Protein AF-A0A2V7C5R7-F1 (afdb_monomer_lite)

pLDDT: mean 85.47, std 10.56, range [51.0, 96.31]

Structure (mmCIF, N/CA/C/O backbone):
data_AF-A0A2V7C5R7-F1
#
_entry.id   AF-A0A2V7C5R7-F1
#
loop_
_atom_site.group_PDB
_atom_site.id
_atom_site.type_symbol
_atom_site.label_atom_id
_atom_site.label_alt_id
_atom_site.label_comp_id
_atom_site.label_asym_id
_atom_site.label_entity_id
_atom_site.label_seq_id
_atom_site.pdbx_PDB_ins_code
_atom_site.Cartn_x
_atom_site.Cartn_y
_atom_site.Cartn_z
_atom_site.occupancy
_atom_site.B_iso_or_equiv
_atom_site.auth_seq_id
_atom_site.auth_comp_id
_atom_site.auth_asym_id
_atom_site.auth_atom_id
_atom_site.pdbx_PDB_model_num
ATOM 1 N N . MET A 1 1 ? 13.706 -5.008 -19.097 1.00 55.66 1 MET A N 1
ATOM 2 C CA . MET A 1 1 ? 14.164 -5.903 -20.180 1.00 55.66 1 MET A CA 1
ATOM 3 C C . MET A 1 1 ? 15.569 -5.478 -20.550 1.00 55.66 1 MET A C 1
ATOM 5 O O . MET A 1 1 ? 15.743 -4.323 -20.917 1.00 55.66 1 MET A O 1
ATOM 9 N N . LEU A 1 2 ? 16.562 -6.350 -20.367 1.00 72.88 2 LEU A N 1
ATOM 10 C CA . LEU A 1 2 ? 17.928 -6.076 -20.816 1.00 72.88 2 LEU A CA 1
ATOM 11 C C . LEU A 1 2 ? 18.185 -6.884 -22.086 1.00 72.88 2 LEU A C 1
ATOM 13 O O . LEU A 1 2 ? 17.937 -8.090 -22.114 1.00 72.88 2 LEU A O 1
ATOM 17 N N . THR A 1 3 ? 18.685 -6.217 -23.121 1.00 79.50 3 THR A N 1
ATOM 18 C CA . THR A 1 3 ? 19.140 -6.872 -24.348 1.00 79.50 3 THR A CA 1
ATOM 19 C C . THR A 1 3 ? 20.651 -6.989 -24.284 1.00 79.50 3 THR A C 1
ATOM 21 O O . THR A 1 3 ? 21.345 -5.980 -24.168 1.00 79.50 3 THR A O 1
ATOM 24 N N . VAL A 1 4 ? 21.154 -8.218 -24.343 1.00 81.50 4 VAL A N 1
ATOM 25 C CA . VAL A 1 4 ? 22.588 -8.489 -24.433 1.00 81.50 4 VAL A CA 1
ATOM 26 C C . VAL A 1 4 ? 22.918 -8.799 -25.883 1.00 81.50 4 VAL A C 1
ATOM 28 O O . VAL A 1 4 ? 22.289 -9.656 -26.504 1.00 81.50 4 VAL A O 1
ATOM 31 N N . THR A 1 5 ? 23.916 -8.098 -26.407 1.00 87.12 5 THR A N 1
ATOM 32 C CA . THR A 1 5 ? 24.385 -8.252 -27.781 1.00 87.12 5 THR A CA 1
ATOM 33 C C . THR A 1 5 ? 25.814 -8.771 -27.744 1.00 87.12 5 THR A C 1
ATOM 35 O O . THR A 1 5 ? 26.704 -8.090 -27.238 1.00 87.12 5 THR A O 1
ATOM 38 N N . ALA A 1 6 ? 26.037 -9.974 -28.265 1.00 82.56 6 ALA A N 1
ATOM 39 C CA . ALA A 1 6 ? 27.366 -10.547 -28.434 1.00 82.56 6 ALA A CA 1
ATOM 40 C C . ALA A 1 6 ? 27.766 -10.457 -29.907 1.00 82.56 6 ALA A C 1
ATOM 42 O O . ALA A 1 6 ? 26.951 -10.738 -30.787 1.00 82.56 6 ALA A O 1
ATOM 43 N N . ARG A 1 7 ? 29.015 -10.070 -30.176 1.00 92.38 7 ARG A N 1
ATOM 44 C CA . ARG A 1 7 ? 29.574 -10.027 -31.529 1.00 92.38 7 ARG A CA 1
ATOM 45 C C . ARG A 1 7 ? 30.806 -10.917 -31.608 1.00 92.38 7 ARG A C 1
ATOM 47 O O . ARG A 1 7 ? 31.680 -10.799 -30.752 1.00 92.38 7 ARG A O 1
ATOM 54 N N . ASP A 1 8 ? 30.866 -11.797 -32.600 1.00 89.56 8 ASP A N 1
ATOM 55 C CA . ASP A 1 8 ? 32.031 -12.661 -32.817 1.00 89.56 8 ASP A CA 1
ATOM 56 C C . ASP A 1 8 ? 33.093 -12.006 -33.723 1.00 89.56 8 ASP A C 1
ATOM 58 O O . ASP A 1 8 ? 32.907 -10.903 -34.248 1.00 89.56 8 ASP A O 1
ATOM 62 N N . ALA A 1 9 ? 34.233 -12.684 -33.894 1.00 88.25 9 ALA A N 1
ATOM 63 C CA . ALA A 1 9 ? 35.353 -12.198 -34.704 1.00 88.25 9 ALA A CA 1
ATOM 64 C C . ALA A 1 9 ? 35.040 -12.125 -36.213 1.00 88.25 9 ALA A C 1
ATOM 66 O O . ALA A 1 9 ? 35.691 -11.364 -36.927 1.00 88.25 9 ALA A O 1
ATOM 67 N N . ALA A 1 10 ? 34.042 -12.877 -36.692 1.00 91.50 10 ALA A N 1
ATOM 68 C CA . ALA A 1 10 ? 33.540 -12.794 -38.065 1.00 91.50 10 ALA A CA 1
ATOM 69 C C . ALA A 1 10 ? 32.550 -11.625 -38.250 1.00 91.50 10 ALA A C 1
ATOM 71 O O . ALA A 1 10 ? 32.201 -11.270 -39.375 1.00 91.50 10 ALA A O 1
ATOM 72 N N . GLY A 1 11 ? 32.146 -10.979 -37.152 1.00 88.00 11 GLY A N 1
ATOM 73 C CA . GLY A 1 11 ? 31.256 -9.829 -37.136 1.00 88.00 11 GLY A CA 1
ATOM 74 C C . GLY A 1 11 ? 29.782 -10.184 -36.968 1.00 88.00 11 GLY A C 1
ATOM 75 O O . GLY A 1 11 ? 28.956 -9.263 -37.009 1.00 88.00 11 GLY A O 1
ATOM 76 N N . ASN A 1 12 ? 29.453 -11.458 -36.743 1.00 89.88 12 ASN A N 1
ATOM 77 C CA . ASN A 1 12 ? 28.087 -11.914 -36.529 1.00 89.88 12 ASN A CA 1
ATOM 78 C C . ASN A 1 12 ? 27.595 -11.429 -35.172 1.00 89.88 12 ASN A C 1
ATOM 80 O O . ASN A 1 12 ? 28.340 -11.429 -34.192 1.00 89.88 12 ASN A O 1
ATOM 84 N N . ILE A 1 13 ? 26.326 -11.029 -35.116 1.00 90.94 13 ILE A N 1
ATOM 85 C CA . ILE A 1 13 ? 25.703 -10.511 -33.903 1.00 90.94 13 ILE A CA 1
ATOM 86 C C . ILE A 1 13 ? 24.639 -11.494 -33.419 1.00 90.94 13 ILE A C 1
ATOM 88 O O . ILE A 1 13 ? 23.649 -11.735 -34.107 1.00 90.94 13 ILE A O 1
ATOM 92 N N . GLY A 1 14 ? 24.830 -12.024 -32.214 1.00 85.81 14 GLY A N 1
ATOM 93 C CA . GLY A 1 14 ? 23.802 -12.730 -31.459 1.00 85.81 14 GLY A CA 1
ATOM 94 C C . GLY A 1 14 ? 23.144 -11.776 -30.468 1.00 85.81 14 GLY A C 1
ATOM 95 O O . GLY A 1 14 ? 23.835 -11.067 -29.737 1.00 85.81 14 GLY A O 1
ATOM 96 N N . THR A 1 15 ? 21.815 -11.754 -30.428 1.00 87.25 15 THR A N 1
ATOM 97 C CA . THR A 1 15 ? 21.066 -11.017 -29.404 1.00 87.25 15 THR A CA 1
ATOM 98 C C . THR A 1 15 ? 20.336 -11.996 -28.499 1.00 87.25 15 THR A C 1
ATOM 100 O O . THR A 1 15 ? 19.753 -12.972 -28.965 1.00 87.25 15 THR A O 1
ATOM 103 N N . ALA A 1 16 ? 20.388 -11.740 -27.196 1.00 85.38 16 ALA A N 1
ATOM 104 C CA . ALA A 1 16 ? 19.638 -12.474 -26.190 1.00 85.38 16 ALA A CA 1
ATOM 105 C C . ALA A 1 16 ? 18.873 -11.487 -25.309 1.00 85.38 16 ALA A C 1
ATOM 107 O O . ALA A 1 16 ? 19.375 -10.415 -24.960 1.00 85.38 16 ALA A O 1
ATOM 108 N N . THR A 1 17 ? 17.647 -11.849 -24.946 1.00 83.12 17 THR A N 1
ATOM 109 C CA . THR A 1 17 ? 16.806 -11.042 -24.063 1.00 83.12 17 THR A CA 1
ATOM 110 C C . THR A 1 17 ? 16.797 -11.666 -22.677 1.00 83.12 17 THR A C 1
ATOM 112 O O . THR A 1 17 ? 16.460 -12.838 -22.528 1.00 83.12 17 THR A O 1
ATOM 115 N N . LEU A 1 18 ? 17.151 -10.881 -21.658 1.00 79.69 18 LEU A N 1
ATOM 116 C CA . LEU A 1 18 ? 17.049 -11.293 -20.264 1.00 79.69 18 LEU A CA 1
ATOM 117 C C . LEU A 1 18 ? 15.826 -10.636 -19.617 1.00 79.69 18 LEU A C 1
ATOM 119 O O . LEU A 1 18 ? 15.677 -9.405 -19.617 1.00 79.69 18 LEU A O 1
ATOM 123 N N . THR A 1 19 ? 14.980 -11.471 -19.018 1.00 74.00 19 THR A N 1
ATOM 124 C CA . THR A 1 19 ? 13.903 -11.028 -18.131 1.00 74.00 19 THR A CA 1
ATOM 125 C C . THR A 1 19 ? 14.372 -11.209 -16.695 1.00 74.00 19 THR A C 1
ATOM 127 O O . THR A 1 19 ? 14.561 -12.335 -16.245 1.00 74.00 19 THR A O 1
ATOM 130 N N . ALA A 1 20 ? 14.593 -10.100 -15.992 1.00 66.31 20 ALA A N 1
ATOM 131 C CA . ALA A 1 20 ? 14.842 -10.093 -14.557 1.00 66.31 20 ALA A CA 1
ATOM 132 C C . ALA A 1 20 ? 13.550 -9.688 -13.844 1.00 66.31 20 ALA A C 1
ATOM 134 O O . ALA A 1 20 ? 12.967 -8.652 -14.175 1.00 66.31 20 ALA A O 1
ATOM 135 N N . THR A 1 21 ? 13.116 -10.499 -12.884 1.00 65.94 21 THR A N 1
ATOM 136 C CA . THR A 1 21 ? 11.982 -10.188 -12.012 1.00 65.94 21 THR A CA 1
ATOM 137 C C . THR A 1 21 ? 12.539 -9.730 -10.675 1.00 65.94 21 THR A C 1
ATOM 139 O O . THR A 1 21 ? 13.190 -10.508 -9.979 1.00 65.94 21 THR A O 1
ATOM 142 N N . LEU A 1 22 ? 12.323 -8.461 -10.334 1.00 66.25 22 LEU A N 1
ATOM 143 C CA . LEU A 1 22 ? 12.530 -7.986 -8.972 1.00 66.25 22 LEU A CA 1
ATOM 144 C C . LEU A 1 22 ? 11.363 -8.497 -8.121 1.00 66.25 22 LEU A C 1
ATOM 146 O O . LEU A 1 22 ? 10.229 -8.564 -8.591 1.00 66.25 22 LEU A O 1
ATOM 150 N N . THR A 1 23 ? 11.656 -8.926 -6.901 1.00 66.75 23 THR A N 1
ATOM 151 C CA . THR A 1 23 ? 10.629 -9.276 -5.922 1.00 66.75 23 THR A CA 1
ATOM 152 C C . THR A 1 23 ? 11.006 -8.614 -4.618 1.00 66.75 23 THR A C 1
ATOM 154 O O . THR A 1 23 ? 12.040 -8.937 -4.031 1.00 66.75 23 THR A O 1
ATOM 157 N N . ILE A 1 24 ? 10.183 -7.668 -4.180 1.00 74.19 24 ILE A N 1
ATOM 158 C CA . ILE A 1 24 ? 10.377 -6.997 -2.901 1.00 74.19 24 ILE A CA 1
ATOM 159 C C . ILE A 1 24 ? 9.686 -7.826 -1.816 1.00 74.19 24 ILE A C 1
ATOM 161 O O . ILE A 1 24 ? 8.469 -8.003 -1.819 1.00 74.19 24 ILE A O 1
ATOM 165 N N . ALA A 1 25 ? 10.473 -8.372 -0.888 1.00 80.12 25 ALA A N 1
ATOM 166 C CA . ALA A 1 25 ? 9.952 -9.128 0.244 1.00 80.12 25 ALA A CA 1
ATOM 167 C C . ALA A 1 25 ? 9.767 -8.212 1.460 1.00 80.12 25 ALA A C 1
ATOM 169 O O . ALA A 1 25 ? 10.693 -7.508 1.862 1.00 80.12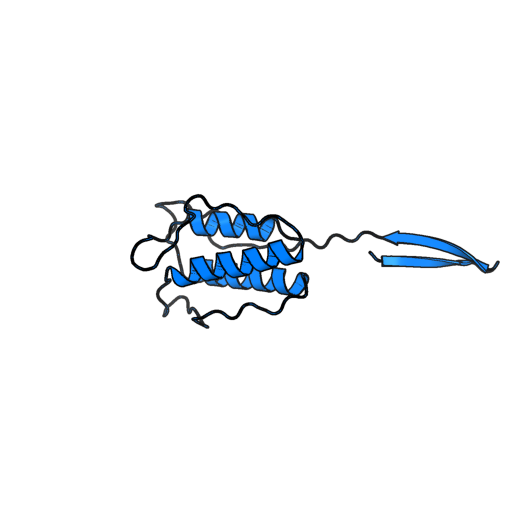 25 ALA A O 1
ATOM 170 N N . PHE A 1 26 ? 8.583 -8.267 2.073 1.00 86.00 26 PHE A N 1
ATOM 171 C CA . PHE A 1 26 ? 8.255 -7.518 3.287 1.00 86.00 26 PHE A CA 1
ATOM 172 C C . PHE A 1 26 ? 7.968 -8.466 4.449 1.00 86.00 26 PHE A C 1
ATOM 174 O O . PHE A 1 26 ? 7.037 -9.282 4.396 1.00 86.00 26 PHE A O 1
ATOM 181 N N . THR A 1 27 ? 8.745 -8.319 5.518 1.00 89.38 27 THR A N 1
ATOM 182 C CA . THR A 1 27 ? 8.475 -8.925 6.823 1.00 89.38 27 THR A CA 1
ATOM 183 C C . THR A 1 27 ? 7.744 -7.913 7.690 1.00 89.38 27 THR A C 1
ATOM 185 O O . THR A 1 27 ? 8.261 -6.823 7.924 1.00 89.38 27 THR A O 1
ATOM 188 N N . PHE A 1 28 ? 6.554 -8.277 8.157 1.00 92.69 28 PHE A N 1
ATOM 189 C CA . PHE A 1 28 ? 5.773 -7.458 9.074 1.00 92.69 28 PHE A CA 1
ATOM 190 C C . PHE A 1 28 ? 5.765 -8.094 10.458 1.00 92.69 28 PHE A C 1
ATOM 192 O O . PHE A 1 28 ? 5.706 -9.321 10.569 1.00 92.69 28 PHE A O 1
ATOM 199 N N . THR A 1 29 ? 5.788 -7.269 11.501 1.00 92.25 29 THR A N 1
ATOM 200 C CA . THR A 1 29 ? 5.610 -7.757 12.869 1.00 92.25 29 THR A CA 1
ATOM 201 C C . THR A 1 29 ? 4.164 -8.216 13.062 1.00 92.25 29 THR A C 1
ATOM 203 O O . THR A 1 29 ? 3.230 -7.612 12.518 1.00 92.25 29 THR A O 1
ATOM 206 N N . ASP A 1 30 ? 3.985 -9.301 13.819 1.00 87.62 30 ASP A N 1
ATOM 207 C CA . ASP A 1 30 ? 2.692 -9.941 14.077 1.00 87.62 30 ASP A CA 1
ATOM 208 C C . ASP A 1 30 ? 1.911 -10.241 12.782 1.00 87.62 30 ASP A C 1
ATOM 210 O O . ASP A 1 30 ? 0.825 -9.712 12.546 1.00 87.62 30 ASP A O 1
ATOM 214 N N . 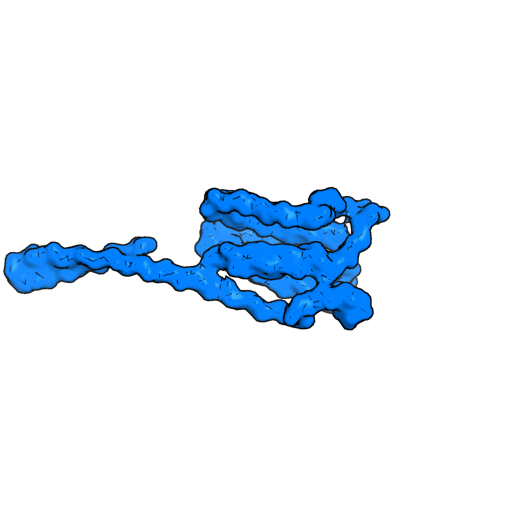ASP A 1 31 ? 2.497 -11.024 11.876 1.00 86.19 31 ASP A N 1
ATOM 215 C CA . ASP A 1 31 ? 1.872 -11.367 10.596 1.00 86.19 31 ASP A CA 1
ATOM 216 C C . ASP A 1 31 ? 1.300 -12.801 10.599 1.00 86.19 31 ASP A C 1
ATOM 218 O O . ASP A 1 31 ? 2.071 -13.749 10.768 1.00 86.19 31 ASP A O 1
ATOM 222 N N . PRO A 1 32 ? -0.018 -12.998 10.382 1.00 88.19 32 PRO A N 1
ATOM 223 C CA . PRO A 1 32 ? -1.063 -11.978 10.237 1.00 88.19 32 PRO A CA 1
ATOM 224 C C . PRO A 1 32 ? -1.494 -11.372 11.584 1.00 88.19 32 PRO A C 1
ATOM 226 O O . PRO A 1 32 ? -1.433 -12.036 12.619 1.00 88.19 32 PRO A O 1
ATOM 229 N N . LEU A 1 33 ? -2.038 -10.148 11.563 1.00 89.25 33 LEU A N 1
ATOM 230 C CA . LEU A 1 33 ? -2.665 -9.568 12.755 1.00 89.25 33 LEU A CA 1
ATOM 231 C C . LEU A 1 33 ? -3.947 -10.342 13.064 1.00 89.25 33 LEU A C 1
ATOM 233 O O . LEU A 1 33 ? -4.882 -10.343 12.256 1.00 89.25 33 LEU A O 1
ATOM 237 N N . VAL A 1 34 ? -4.012 -10.991 14.225 1.00 87.75 34 VAL A N 1
ATOM 238 C CA . VAL A 1 34 ? -5.171 -11.799 14.619 1.00 87.75 34 VAL A CA 1
ATOM 239 C C . VAL A 1 34 ? -6.116 -10.944 15.457 1.00 87.75 34 VAL A C 1
ATOM 241 O O . VAL A 1 34 ? -5.742 -10.421 16.508 1.00 87.75 34 VAL A O 1
ATOM 244 N N . ALA A 1 35 ? -7.363 -10.797 15.002 1.00 80.88 35 ALA A N 1
ATOM 245 C CA . ALA A 1 35 ? -8.377 -10.039 15.731 1.00 80.88 35 ALA A CA 1
ATOM 246 C C . ALA A 1 35 ? -8.522 -10.560 17.171 1.00 80.88 35 ALA A C 1
ATOM 248 O O . ALA A 1 35 ? -8.522 -11.766 17.396 1.00 80.88 35 ALA A O 1
ATOM 249 N N . GLN A 1 36 ? -8.660 -9.647 18.137 1.00 78.38 36 GLN A N 1
ATOM 250 C CA . GLN A 1 36 ? -8.758 -9.941 19.579 1.00 78.38 36 GLN A CA 1
ATOM 251 C C . GLN A 1 36 ? -7.500 -10.556 20.227 1.00 78.38 36 GLN A C 1
ATOM 253 O O . GLN A 1 36 ? -7.472 -10.684 21.445 1.00 78.38 36 GLN A O 1
ATOM 258 N N . SER A 1 37 ? -6.456 -10.887 19.458 1.00 77.00 37 SER A N 1
ATOM 259 C CA . SER A 1 37 ? -5.189 -11.423 19.979 1.00 77.00 37 SER A CA 1
ATOM 260 C C . SER A 1 37 ? -4.023 -10.461 19.780 1.00 77.00 37 SER A C 1
ATOM 262 O O . SER A 1 37 ? -3.152 -10.373 20.641 1.00 77.00 37 SER A O 1
ATOM 264 N N . THR A 1 38 ? -3.997 -9.738 18.663 1.00 79.00 38 THR A N 1
ATOM 265 C CA . THR A 1 38 ? -2.965 -8.749 18.365 1.00 79.00 38 THR A CA 1
ATOM 266 C C . THR A 1 38 ? -3.561 -7.353 18.452 1.00 79.00 38 THR A C 1
ATOM 268 O O . THR A 1 38 ? -4.534 -7.032 17.764 1.00 79.00 38 THR A O 1
ATOM 271 N N . LEU A 1 39 ? -2.970 -6.507 19.294 1.00 82.31 39 LEU A N 1
ATOM 272 C CA . LEU A 1 39 ? -3.310 -5.090 19.333 1.00 82.31 39 LEU A CA 1
ATOM 273 C C . LEU A 1 39 ? -2.739 -4.405 18.093 1.00 82.31 39 LEU A C 1
ATOM 275 O O . LEU A 1 39 ? -1.575 -4.602 17.759 1.00 82.31 39 LEU A O 1
ATOM 279 N N . VAL A 1 40 ? -3.547 -3.586 17.424 1.00 84.12 40 VAL A N 1
ATOM 280 C CA . VAL A 1 40 ? -3.073 -2.756 16.313 1.00 84.12 40 VAL A CA 1
ATOM 281 C C . VAL A 1 40 ? -2.198 -1.641 16.879 1.00 84.12 40 VAL A C 1
ATOM 283 O O . VAL A 1 40 ? -2.661 -0.841 17.690 1.00 84.12 40 VAL A O 1
ATOM 286 N N . GLN A 1 41 ? -0.936 -1.595 16.459 1.00 86.50 41 GLN A N 1
ATOM 287 C CA . GLN A 1 41 ? 0.064 -0.663 16.976 1.00 86.50 41 GLN A CA 1
ATOM 288 C C . GLN A 1 41 ? 0.554 0.297 15.892 1.00 86.50 41 GLN A C 1
ATOM 290 O O . GLN A 1 41 ? 0.552 -0.024 14.704 1.00 86.50 41 GLN A O 1
ATOM 295 N N . ALA A 1 42 ? 1.067 1.458 16.311 1.00 85.25 42 ALA A N 1
ATOM 296 C CA . ALA A 1 42 ? 1.713 2.416 15.410 1.00 85.25 42 ALA A CA 1
ATOM 297 C C . ALA A 1 42 ? 2.865 1.786 14.608 1.00 85.25 42 ALA A C 1
ATOM 299 O O . ALA A 1 42 ? 3.060 2.128 13.443 1.00 85.25 42 ALA A O 1
ATOM 300 N N . ALA A 1 43 ? 3.575 0.812 15.190 1.00 87.88 43 ALA A N 1
ATOM 301 C CA . ALA A 1 43 ? 4.624 0.059 14.508 1.00 87.88 43 ALA A CA 1
ATOM 302 C C . ALA A 1 43 ? 4.125 -0.601 13.208 1.00 87.88 43 ALA A C 1
ATOM 304 O O . ALA A 1 43 ? 4.770 -0.463 12.172 1.00 87.88 43 ALA A O 1
ATOM 305 N N . HIS A 1 44 ? 2.935 -1.217 13.215 1.00 90.94 44 HIS A N 1
ATOM 306 C CA . HIS A 1 44 ? 2.375 -1.872 12.026 1.00 90.94 44 HIS A CA 1
ATOM 307 C C . HIS A 1 44 ? 2.101 -0.880 10.883 1.00 90.94 44 HIS A C 1
ATOM 309 O O . HIS A 1 44 ? 2.226 -1.235 9.711 1.00 90.94 44 HIS A O 1
ATOM 315 N N . PHE A 1 45 ? 1.761 0.373 11.206 1.00 91.44 45 PHE A N 1
ATOM 316 C CA . PHE A 1 45 ? 1.581 1.443 10.219 1.00 91.44 45 PHE A CA 1
ATOM 317 C C . PHE A 1 45 ? 2.911 1.941 9.668 1.00 91.44 45 PHE A C 1
ATOM 319 O O . PHE A 1 45 ? 3.021 2.167 8.466 1.00 91.44 45 PHE A O 1
ATOM 326 N N . VAL A 1 46 ? 3.919 2.103 10.529 1.00 90.44 46 VAL A N 1
ATOM 327 C CA . VAL A 1 46 ? 5.268 2.510 10.114 1.00 90.44 46 VAL A CA 1
ATOM 328 C C . VAL A 1 46 ? 5.863 1.484 9.150 1.00 90.44 46 VAL A C 1
ATOM 330 O O . VAL A 1 46 ? 6.363 1.865 8.093 1.00 90.44 46 VAL A O 1
ATOM 333 N N . GLU A 1 47 ? 5.737 0.191 9.455 1.00 92.75 47 GLU A N 1
ATOM 334 C CA . GLU A 1 47 ? 6.172 -0.889 8.562 1.00 92.75 47 GLU A CA 1
ATOM 335 C C . GLU A 1 47 ? 5.452 -0.838 7.205 1.00 92.75 47 GLU A C 1
ATOM 337 O O . GLU A 1 47 ? 6.086 -0.959 6.158 1.00 92.75 47 GLU A O 1
ATOM 342 N N . LEU A 1 48 ? 4.130 -0.621 7.200 1.00 93.94 48 LEU A N 1
ATOM 343 C CA . LEU A 1 48 ? 3.350 -0.514 5.963 1.00 93.94 48 LEU A CA 1
ATOM 344 C C . LEU A 1 48 ? 3.700 0.729 5.139 1.00 93.94 48 LEU A C 1
ATOM 346 O O . LEU A 1 48 ? 3.801 0.623 3.918 1.00 93.94 48 LEU A O 1
ATOM 350 N N . ARG A 1 49 ? 3.924 1.887 5.775 1.00 93.88 49 ARG A N 1
ATOM 351 C CA . ARG A 1 49 ? 4.397 3.101 5.088 1.00 93.88 49 ARG A CA 1
ATOM 352 C C . ARG A 1 49 ? 5.739 2.838 4.403 1.00 93.88 49 ARG A C 1
ATOM 354 O O . ARG A 1 49 ? 5.862 3.080 3.206 1.00 93.88 49 ARG A O 1
ATOM 361 N N . ALA A 1 50 ? 6.695 2.246 5.123 1.00 92.19 50 ALA A N 1
ATOM 362 C CA . ALA A 1 50 ? 8.007 1.895 4.580 1.00 92.19 50 ALA A CA 1
ATOM 363 C C . ALA A 1 50 ? 7.920 0.886 3.420 1.00 92.19 50 ALA A C 1
ATOM 365 O O . ALA A 1 50 ? 8.622 1.032 2.415 1.00 92.19 50 ALA A O 1
ATOM 366 N N . ALA A 1 51 ? 7.037 -0.111 3.528 1.00 94.00 51 ALA A N 1
ATOM 367 C CA . ALA A 1 51 ? 6.802 -1.078 2.462 1.00 94.00 51 ALA A CA 1
ATOM 368 C C . ALA A 1 51 ? 6.236 -0.404 1.203 1.00 94.00 51 ALA A C 1
ATOM 370 O O . ALA A 1 51 ? 6.762 -0.589 0.107 1.00 94.00 51 ALA A O 1
ATOM 371 N N . ILE A 1 52 ? 5.206 0.433 1.358 1.00 94.88 52 ILE A N 1
ATOM 372 C CA . ILE A 1 52 ? 4.589 1.155 0.242 1.00 94.88 52 ILE A CA 1
ATOM 373 C C . ILE A 1 52 ? 5.581 2.124 -0.402 1.00 94.88 52 ILE A C 1
ATOM 375 O O . ILE A 1 52 ? 5.675 2.147 -1.624 1.00 94.88 52 ILE A O 1
ATOM 379 N N . ASP A 1 53 ? 6.348 2.890 0.374 1.00 93.81 53 ASP A N 1
ATOM 380 C CA . ASP A 1 53 ? 7.345 3.818 -0.173 1.00 93.81 53 ASP A CA 1
ATOM 381 C C . ASP A 1 53 ? 8.465 3.083 -0.928 1.00 93.81 53 ASP A C 1
ATOM 383 O O . ASP A 1 53 ? 8.927 3.561 -1.969 1.00 93.81 53 ASP A O 1
ATOM 387 N N . SER A 1 54 ? 8.842 1.885 -0.470 1.00 92.00 54 SER A N 1
ATOM 388 C CA . SER A 1 54 ? 9.795 1.017 -1.175 1.00 92.00 54 SER A CA 1
ATOM 389 C C . SER A 1 54 ? 9.243 0.557 -2.528 1.00 92.00 54 SER A C 1
ATOM 391 O O . SER A 1 54 ? 9.932 0.689 -3.540 1.00 92.00 54 SER A O 1
ATOM 393 N N . VAL A 1 55 ? 7.983 0.097 -2.575 1.00 93.06 55 VAL A N 1
ATOM 394 C CA . VAL A 1 55 ? 7.309 -0.250 -3.842 1.00 93.06 55 VAL A CA 1
ATOM 395 C C . VAL A 1 55 ? 7.202 0.971 -4.750 1.00 93.06 55 VAL A C 1
ATOM 397 O O . VAL A 1 55 ? 7.569 0.912 -5.917 1.00 93.06 55 VAL A O 1
ATOM 400 N N . ARG A 1 56 ? 6.746 2.114 -4.230 1.00 94.31 56 ARG A N 1
ATOM 401 C CA . ARG A 1 56 ? 6.626 3.358 -5.004 1.00 94.31 56 ARG A CA 1
ATOM 402 C C . ARG A 1 56 ? 7.954 3.746 -5.648 1.00 94.31 56 ARG A C 1
ATOM 404 O O . ARG A 1 56 ? 7.979 4.035 -6.840 1.00 94.31 56 ARG A O 1
ATOM 411 N N . THR A 1 57 ? 9.045 3.679 -4.890 1.00 91.81 57 THR A N 1
ATOM 412 C CA . THR A 1 57 ? 10.393 3.981 -5.386 1.00 91.81 57 THR A CA 1
ATOM 413 C C . THR A 1 57 ? 10.825 3.001 -6.479 1.00 91.81 57 THR A C 1
ATOM 415 O O . THR A 1 57 ? 11.336 3.430 -7.512 1.00 91.81 57 THR A O 1
ATOM 418 N N . ALA A 1 58 ? 10.571 1.698 -6.306 1.00 89.12 58 ALA A N 1
ATOM 419 C CA . ALA A 1 58 ? 10.861 0.685 -7.325 1.00 89.12 58 ALA A CA 1
ATOM 420 C C . ALA A 1 58 ? 10.070 0.904 -8.628 1.00 89.12 58 ALA A C 1
ATOM 422 O O . ALA A 1 58 ? 10.553 0.587 -9.714 1.00 89.12 58 ALA A O 1
ATOM 423 N N . LEU A 1 59 ? 8.883 1.504 -8.523 1.00 90.94 59 LEU A N 1
ATOM 424 C CA . LEU A 1 59 ? 8.030 1.885 -9.648 1.00 90.94 59 LEU A CA 1
ATOM 425 C C . LEU A 1 59 ? 8.343 3.278 -10.224 1.00 90.94 59 LEU A C 1
ATOM 427 O O . LEU A 1 59 ? 7.636 3.740 -11.118 1.00 90.94 59 LEU A O 1
ATOM 431 N N . GLY A 1 60 ? 9.380 3.962 -9.731 1.00 90.88 60 GLY A N 1
ATOM 432 C CA . GLY A 1 60 ? 9.771 5.296 -10.199 1.00 90.88 60 GLY A CA 1
ATOM 433 C C . GLY A 1 60 ? 8.855 6.432 -9.729 1.00 90.88 60 GLY A C 1
ATOM 434 O O . GLY A 1 60 ? 8.913 7.535 -10.272 1.00 90.88 60 GLY A O 1
ATOM 435 N N . LEU A 1 61 ? 8.009 6.188 -8.727 1.00 93.31 61 LEU A N 1
ATOM 436 C CA . LEU A 1 61 ? 7.199 7.215 -8.078 1.00 93.31 61 LEU A CA 1
ATOM 437 C C . LEU A 1 61 ? 7.984 7.887 -6.950 1.00 93.31 61 LEU A C 1
ATOM 439 O O . LEU A 1 61 ? 8.811 7.265 -6.284 1.00 93.31 61 LEU A O 1
ATOM 443 N N . MET A 1 62 ? 7.660 9.150 -6.671 1.00 91.88 62 MET A N 1
ATOM 444 C CA . MET A 1 62 ? 8.154 9.804 -5.460 1.00 91.88 62 MET A CA 1
ATOM 445 C C . MET A 1 62 ? 7.545 9.151 -4.203 1.00 91.88 62 MET A C 1
ATOM 447 O O . MET A 1 62 ? 6.379 8.719 -4.246 1.00 91.88 62 MET A O 1
ATOM 451 N N . PRO A 1 63 ? 8.284 9.120 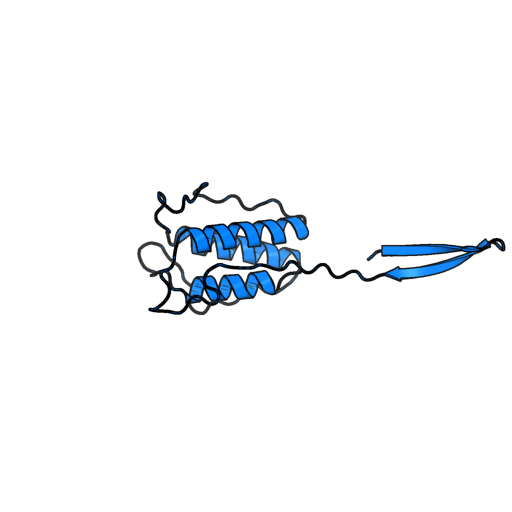-3.076 1.00 88.19 63 PRO A N 1
ATOM 452 C CA . PRO A 1 63 ? 7.741 8.719 -1.780 1.00 88.19 63 PRO A CA 1
ATOM 453 C C . PRO A 1 63 ? 6.452 9.474 -1.453 1.00 88.19 63 PRO A C 1
ATOM 455 O O . PRO A 1 63 ? 6.271 10.624 -1.865 1.00 88.19 63 PRO A O 1
ATOM 458 N N . PHE A 1 64 ? 5.524 8.818 -0.763 1.00 93.56 64 PHE A N 1
ATOM 459 C CA . PHE A 1 64 ? 4.264 9.457 -0.409 1.00 93.56 64 PHE A CA 1
ATOM 460 C C . PHE A 1 64 ? 4.477 10.483 0.715 1.00 93.56 64 PHE A C 1
ATOM 462 O O . PHE A 1 64 ? 5.264 10.268 1.636 1.00 93.56 64 PHE A O 1
ATOM 469 N N . VAL A 1 65 ? 3.775 11.617 0.646 1.00 91.56 65 VAL A N 1
ATOM 470 C CA . VAL A 1 65 ? 3.823 12.641 1.699 1.00 91.56 65 VAL A CA 1
ATOM 471 C C . VAL A 1 65 ? 2.788 12.292 2.763 1.00 91.56 65 VAL A C 1
ATOM 473 O O . VAL A 1 65 ? 1.591 12.465 2.551 1.00 91.56 65 VAL A O 1
ATOM 476 N N . TRP A 1 66 ? 3.256 11.776 3.896 1.00 90.31 66 TRP A N 1
ATOM 477 C CA . TRP A 1 66 ? 2.421 11.383 5.032 1.00 90.31 66 TRP A CA 1
ATOM 478 C C . TRP A 1 66 ? 2.130 12.581 5.947 1.00 90.31 66 TRP A C 1
ATOM 480 O O . TRP A 1 66 ? 3.048 13.328 6.279 1.00 90.31 66 TRP A O 1
ATOM 490 N N . THR A 1 67 ? 0.884 12.737 6.402 1.00 82.44 67 THR A N 1
ATOM 491 C CA . THR A 1 67 ? 0.439 13.902 7.196 1.00 82.44 67 THR A CA 1
ATOM 492 C C . THR A 1 67 ? 1.124 13.993 8.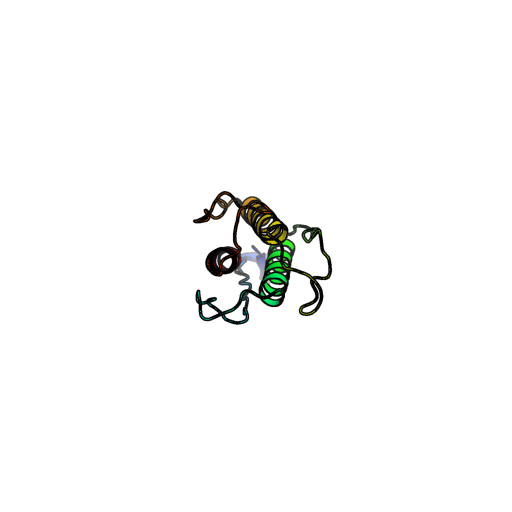569 1.00 82.44 67 THR A C 1
ATOM 494 O O . THR A 1 67 ? 1.401 15.090 9.041 1.00 82.44 67 THR A O 1
ATOM 497 N N . ASP A 1 68 ? 1.483 12.853 9.174 1.00 68.12 68 ASP A N 1
ATOM 498 C CA . ASP A 1 68 ? 2.059 12.772 10.526 1.00 68.12 68 ASP A CA 1
ATOM 499 C C . ASP A 1 68 ? 3.407 12.034 10.516 1.00 68.12 68 ASP A C 1
ATOM 501 O O . ASP A 1 68 ? 3.500 10.844 10.845 1.00 68.12 68 ASP A O 1
ATOM 505 N N . ALA A 1 69 ? 4.465 12.716 10.078 1.00 61.34 69 ALA A N 1
ATOM 506 C CA . ALA A 1 69 ? 5.837 12.224 10.181 1.00 61.34 69 ALA A CA 1
ATOM 507 C C . ALA A 1 69 ? 6.544 12.879 11.390 1.00 61.34 69 ALA A C 1
ATOM 509 O O . ALA A 1 69 ? 6.644 14.107 11.403 1.00 61.34 69 ALA A O 1
ATOM 510 N N . PRO A 1 70 ? 7.070 12.121 12.382 1.00 63.03 70 PRO A N 1
ATOM 511 C CA . PRO A 1 70 ? 7.114 10.662 12.520 1.00 63.03 70 PRO A CA 1
ATOM 512 C C . PRO A 1 70 ? 6.033 10.113 13.473 1.00 63.03 70 PRO A C 1
ATOM 514 O O . PRO A 1 70 ? 5.962 10.520 14.633 1.00 63.03 70 PRO A O 1
ATOM 517 N N . LEU A 1 71 ? 5.264 9.110 13.019 1.00 65.56 71 LEU A N 1
ATOM 518 C CA . LEU A 1 71 ? 4.535 8.204 13.915 1.00 65.56 71 LEU A CA 1
ATOM 519 C C . LEU A 1 71 ? 5.560 7.522 14.822 1.00 65.56 71 LEU A C 1
ATOM 521 O O . LEU A 1 71 ? 6.246 6.587 14.409 1.00 65.56 71 LEU A O 1
ATOM 525 N N . THR A 1 72 ? 5.712 8.022 16.043 1.00 58.62 72 THR A N 1
ATOM 526 C CA . THR A 1 72 ? 6.590 7.384 17.020 1.00 58.62 72 THR A CA 1
ATOM 527 C C . THR A 1 72 ? 5.790 6.307 17.747 1.00 58.62 72 THR A C 1
ATOM 529 O O . THR A 1 72 ? 4.664 6.581 18.170 1.00 58.62 72 THR A O 1
ATOM 532 N N . PRO A 1 73 ? 6.345 5.095 17.949 1.00 54.19 73 PRO A N 1
ATOM 533 C CA . PRO A 1 73 ? 5.653 3.998 18.634 1.00 54.19 73 PRO A CA 1
ATOM 534 C C . PRO A 1 73 ? 5.116 4.331 20.038 1.00 54.19 73 PRO A C 1
ATOM 536 O O . PRO A 1 73 ? 4.335 3.560 20.583 1.00 54.19 73 PRO A O 1
ATOM 539 N N . GLN A 1 74 ? 5.547 5.451 20.628 1.00 52.84 74 GLN A N 1
ATOM 540 C CA . GLN A 1 74 ? 5.230 5.873 21.994 1.00 52.84 74 GLN A CA 1
ATOM 541 C C . GLN A 1 74 ? 4.471 7.210 22.074 1.00 52.84 74 GLN A C 1
ATOM 543 O O . GLN A 1 74 ? 4.118 7.616 23.177 1.00 52.84 74 GLN A O 1
ATOM 548 N N . GLY A 1 75 ? 4.238 7.910 20.955 1.00 51.00 75 GLY A N 1
ATOM 549 C CA . GLY A 1 75 ? 3.792 9.309 20.999 1.00 51.00 75 GLY A CA 1
ATOM 550 C C . GLY A 1 75 ? 2.633 9.689 20.084 1.00 51.00 75 GLY A C 1
ATOM 551 O O . GLY A 1 75 ? 2.000 10.709 20.344 1.00 51.00 75 GLY A O 1
ATOM 552 N N . THR A 1 76 ? 2.326 8.911 19.040 1.00 57.72 76 THR A N 1
ATOM 553 C CA . THR A 1 76 ? 1.280 9.299 18.079 1.00 57.72 76 THR A CA 1
ATOM 554 C C . THR A 1 76 ? 0.115 8.322 18.088 1.00 57.72 76 THR A C 1
ATOM 556 O O . THR A 1 76 ? 0.286 7.125 17.852 1.00 57.72 76 THR A O 1
ATOM 559 N N . GLU A 1 77 ? -1.080 8.847 18.356 1.00 66.06 77 GLU A N 1
ATOM 560 C CA . GLU A 1 77 ? -2.322 8.090 18.257 1.00 66.06 77 GLU A CA 1
ATOM 561 C C . GLU A 1 77 ? -2.567 7.715 16.795 1.00 66.06 77 GLU A C 1
ATOM 563 O O . GLU A 1 77 ? -2.585 8.567 15.904 1.00 66.06 77 GLU A O 1
ATOM 568 N N . VAL A 1 78 ? -2.713 6.416 16.541 1.00 72.50 78 VAL A N 1
ATOM 569 C CA . VAL A 1 78 ? -3.010 5.913 15.205 1.00 72.50 78 VAL A CA 1
ATOM 570 C C . VAL A 1 78 ? -4.434 6.313 14.851 1.00 72.50 78 VAL A C 1
ATOM 572 O O . VAL A 1 78 ? -5.398 5.766 15.385 1.00 72.50 78 VAL A O 1
ATOM 575 N N . ASN A 1 79 ? -4.555 7.221 13.891 1.00 81.00 79 ASN A N 1
ATOM 576 C CA . ASN A 1 79 ? -5.838 7.709 13.423 1.00 81.00 79 ASN A CA 1
ATOM 577 C C . ASN A 1 79 ? -6.261 7.096 12.090 1.00 81.00 79 ASN A C 1
ATOM 579 O O . ASN A 1 79 ? -5.459 6.627 11.280 1.00 81.00 79 ASN A O 1
ATOM 583 N N . VAL A 1 80 ? -7.570 7.159 11.843 1.00 85.19 80 VAL A N 1
ATOM 584 C CA . VAL A 1 80 ? -8.213 6.658 10.620 1.00 85.19 80 VAL A CA 1
ATOM 585 C C . VAL A 1 80 ? -7.612 7.283 9.356 1.00 85.19 80 VAL A C 1
ATOM 587 O O . VAL A 1 80 ? -7.538 6.626 8.317 1.00 85.19 80 VAL A O 1
ATOM 590 N N . VAL A 1 81 ? -7.110 8.520 9.460 1.00 87.62 81 VAL A N 1
ATOM 591 C CA . VAL A 1 81 ? -6.397 9.208 8.377 1.00 87.62 81 VAL A CA 1
ATOM 592 C C . VAL A 1 81 ? -5.250 8.362 7.819 1.00 87.62 81 VAL A C 1
ATOM 594 O O . VAL A 1 81 ? -5.121 8.262 6.604 1.00 87.62 81 VAL A O 1
ATOM 597 N N . HIS A 1 82 ? -4.495 7.646 8.660 1.00 89.31 82 HIS A N 1
ATOM 598 C CA . HIS A 1 82 ? -3.373 6.832 8.193 1.00 89.31 82 HIS A CA 1
ATOM 599 C C . HIS A 1 82 ? -3.825 5.655 7.334 1.00 89.31 82 HIS A C 1
ATOM 601 O O . HIS A 1 82 ? -3.165 5.330 6.354 1.00 89.31 82 HIS A O 1
ATOM 607 N N . VAL A 1 83 ? -4.958 5.022 7.656 1.00 91.94 83 VAL A N 1
ATOM 608 C CA . VAL A 1 83 ? -5.504 3.942 6.819 1.00 91.94 83 VAL A CA 1
ATOM 609 C C . VAL A 1 83 ? -5.893 4.498 5.449 1.00 91.94 83 VAL A C 1
ATOM 611 O O . VAL A 1 83 ? -5.572 3.897 4.424 1.00 91.94 83 VAL A O 1
ATOM 614 N N . THR A 1 84 ? -6.535 5.666 5.416 1.00 92.19 84 THR A N 1
ATOM 615 C CA . THR A 1 84 ? -6.916 6.338 4.167 1.00 92.19 84 THR A CA 1
ATOM 616 C C . THR A 1 84 ? -5.696 6.727 3.329 1.00 92.19 84 THR A C 1
ATOM 618 O O . THR A 1 84 ? -5.688 6.506 2.115 1.00 92.19 84 THR A O 1
ATOM 621 N N . GLU A 1 85 ? -4.636 7.241 3.954 1.00 93.44 85 GLU A N 1
ATOM 622 C CA . GLU A 1 85 ? -3.366 7.541 3.285 1.00 93.44 85 GLU A CA 1
ATOM 623 C C . GLU A 1 85 ? -2.703 6.280 2.723 1.00 93.44 85 GLU A C 1
ATOM 625 O O . GLU A 1 85 ? -2.321 6.270 1.556 1.00 93.44 85 GLU A O 1
ATOM 630 N N . LEU A 1 86 ? -2.615 5.199 3.512 1.00 95.06 86 LEU A N 1
ATOM 631 C CA . LEU A 1 86 ? -2.040 3.922 3.074 1.00 95.06 86 LEU A CA 1
ATOM 632 C C . LEU A 1 86 ? -2.779 3.384 1.842 1.00 95.06 86 LEU A C 1
ATOM 634 O O . LEU A 1 86 ? -2.148 3.025 0.847 1.00 95.06 86 LEU A O 1
ATOM 638 N N . ARG A 1 87 ? -4.119 3.392 1.870 1.00 95.69 87 ARG A N 1
ATOM 639 C CA . ARG A 1 87 ? -4.947 2.998 0.719 1.00 95.69 87 ARG A CA 1
ATOM 640 C C . ARG A 1 87 ? -4.688 3.888 -0.493 1.00 95.69 87 ARG A C 1
ATOM 642 O O . ARG A 1 87 ? -4.555 3.383 -1.602 1.00 95.69 87 ARG A O 1
ATOM 649 N N . THR A 1 88 ? -4.582 5.199 -0.294 1.00 95.12 88 THR A N 1
ATOM 650 C CA . THR A 1 88 ? -4.324 6.160 -1.378 1.00 95.12 88 THR A CA 1
ATOM 651 C C . THR A 1 88 ? -2.957 5.930 -2.020 1.00 95.12 88 THR A C 1
ATOM 653 O O . THR A 1 88 ? -2.859 5.803 -3.241 1.00 95.12 88 THR A O 1
ATOM 656 N N . ALA A 1 89 ? -1.907 5.829 -1.206 1.00 96.31 89 ALA A N 1
ATOM 657 C CA . ALA A 1 89 ? -0.538 5.617 -1.657 1.00 96.31 89 ALA A CA 1
ATOM 658 C C . ALA A 1 89 ? -0.383 4.288 -2.412 1.00 96.31 89 ALA A C 1
ATOM 660 O O . ALA A 1 89 ? 0.285 4.244 -3.450 1.00 96.31 89 ALA A O 1
ATOM 661 N N . LEU A 1 90 ? -1.042 3.231 -1.927 1.00 96.12 90 LEU A N 1
ATOM 662 C CA . LEU A 1 90 ? -1.048 1.921 -2.567 1.00 96.12 90 LEU A CA 1
ATOM 663 C C . LEU A 1 90 ? -1.835 1.936 -3.882 1.00 96.12 90 LEU A C 1
ATOM 665 O O . LEU A 1 90 ? -1.343 1.439 -4.890 1.00 96.12 90 LEU A O 1
ATOM 669 N N . ASN A 1 91 ? -3.007 2.574 -3.922 1.00 95.75 91 ASN A N 1
ATOM 670 C CA . ASN A 1 91 ? -3.784 2.718 -5.155 1.00 95.75 91 ASN A CA 1
ATOM 671 C C . ASN A 1 91 ? -2.978 3.433 -6.250 1.00 95.75 91 ASN A C 1
ATOM 673 O O . ASN A 1 91 ? -3.006 3.010 -7.402 1.00 95.75 91 ASN A O 1
ATOM 677 N N . GLN A 1 92 ? -2.216 4.473 -5.899 1.00 95.50 92 GLN A N 1
ATOM 678 C CA . GLN A 1 92 ? -1.313 5.147 -6.838 1.00 95.50 92 GLN A CA 1
ATOM 679 C C . GLN A 1 92 ? -0.218 4.207 -7.370 1.00 95.50 92 GLN A C 1
ATOM 681 O O . GLN A 1 92 ? 0.075 4.236 -8.563 1.00 95.50 92 GLN A O 1
ATOM 686 N N . ALA A 1 93 ? 0.350 3.346 -6.518 1.00 95.00 93 ALA A N 1
ATOM 687 C CA . ALA A 1 93 ? 1.328 2.344 -6.943 1.00 95.00 93 ALA A CA 1
ATOM 688 C C . ALA A 1 93 ? 0.713 1.309 -7.906 1.00 95.00 93 ALA A C 1
ATOM 690 O O . ALA A 1 93 ? 1.305 1.009 -8.939 1.00 95.00 93 ALA A O 1
ATOM 691 N N . TYR A 1 94 ? -0.505 0.829 -7.631 1.00 96.00 94 TYR A N 1
ATOM 692 C CA . TYR A 1 94 ? -1.247 -0.057 -8.540 1.00 96.00 94 TYR A CA 1
ATOM 693 C C . TYR A 1 94 ? -1.523 0.598 -9.900 1.00 96.00 94 TYR A C 1
ATOM 695 O O . TYR A 1 94 ? -1.323 -0.031 -10.940 1.00 96.00 94 TYR A O 1
ATOM 703 N N . GLN A 1 95 ? -1.921 1.873 -9.903 1.00 94.94 95 GLN A N 1
ATOM 704 C CA . GLN A 1 95 ? -2.149 2.632 -11.135 1.00 94.94 95 GLN A CA 1
ATOM 705 C C . GLN A 1 95 ? -0.865 2.794 -11.959 1.00 94.94 95 GLN A C 1
ATOM 707 O O . GLN A 1 95 ? -0.906 2.649 -13.179 1.00 94.94 95 GLN A O 1
ATOM 712 N N . ALA A 1 96 ? 0.284 3.018 -11.315 1.00 92.69 96 ALA A N 1
ATOM 713 C CA . ALA A 1 96 ? 1.568 3.158 -12.006 1.00 92.69 96 ALA A CA 1
ATOM 714 C C . ALA A 1 96 ? 1.995 1.891 -12.768 1.00 92.69 96 ALA A C 1
ATOM 716 O O . ALA A 1 96 ? 2.678 1.991 -13.784 1.00 92.69 96 ALA A O 1
ATOM 717 N N . VAL A 1 97 ? 1.552 0.709 -12.325 1.00 92.69 97 VAL A N 1
ATOM 718 C CA . VAL A 1 97 ? 1.769 -0.570 -13.032 1.00 92.69 97 VAL A CA 1
ATOM 719 C C . VAL A 1 97 ? 0.570 -1.017 -13.874 1.00 92.69 97 VAL A C 1
ATOM 721 O O . VAL A 1 97 ? 0.541 -2.157 -14.336 1.00 92.69 97 VAL A O 1
ATOM 724 N N . GLY A 1 98 ? -0.437 -0.156 -14.064 1.00 93.31 98 GLY A N 1
ATOM 725 C CA . GLY A 1 98 ? -1.627 -0.460 -14.864 1.00 93.31 98 GLY A CA 1
ATOM 726 C C . GLY A 1 98 ? -2.497 -1.584 -14.292 1.00 93.31 98 GLY A C 1
ATOM 727 O O . GLY A 1 98 ? -3.191 -2.266 -15.045 1.00 93.31 98 GLY A O 1
ATOM 728 N N . ARG A 1 99 ? -2.451 -1.815 -12.973 1.00 93.62 99 ARG A N 1
ATOM 729 C CA . ARG A 1 99 ? -3.261 -2.834 -12.293 1.00 93.62 99 ARG A CA 1
ATOM 730 C C . ARG A 1 99 ? -4.468 -2.209 -11.603 1.00 93.62 99 ARG A C 1
ATOM 732 O O . ARG A 1 99 ? -4.404 -1.102 -11.073 1.00 93.62 99 ARG A O 1
ATOM 739 N N . THR A 1 100 ? -5.564 -2.960 -11.553 1.00 93.62 100 THR A N 1
ATOM 740 C CA . THR A 1 100 ? -6.751 -2.584 -10.779 1.00 93.62 100 THR A CA 1
ATOM 741 C C . THR A 1 100 ? -6.407 -2.496 -9.295 1.00 93.62 100 THR A C 1
ATOM 743 O O . THR A 1 100 ? -5.777 -3.400 -8.748 1.00 93.62 100 THR A O 1
ATOM 746 N N . ALA A 1 101 ? -6.827 -1.405 -8.652 1.00 92.38 101 ALA A N 1
ATOM 747 C CA . ALA A 1 101 ? -6.605 -1.182 -7.230 1.00 92.38 101 ALA A CA 1
ATOM 748 C C . ALA A 1 101 ? -7.289 -2.258 -6.355 1.00 92.38 101 ALA A C 1
ATOM 750 O O . ALA A 1 101 ? -8.317 -2.813 -6.762 1.00 92.38 101 ALA A O 1
ATOM 751 N N . PRO A 1 102 ? -6.766 -2.535 -5.146 1.00 93.19 102 PRO A N 1
ATOM 752 C CA . PRO A 1 102 ? -7.379 -3.479 -4.218 1.00 93.19 102 PRO A CA 1
ATOM 753 C C . PRO A 1 102 ? -8.807 -3.074 -3.839 1.00 93.19 102 PRO A C 1
ATOM 755 O O . PRO A 1 102 ? -9.092 -1.901 -3.591 1.00 93.19 102 PRO A O 1
ATOM 758 N N . THR A 1 103 ? -9.697 -4.062 -3.748 1.00 92.56 103 THR A N 1
ATOM 759 C CA . THR A 1 103 ? -11.020 -3.886 -3.133 1.00 92.56 103 THR A CA 1
ATOM 760 C C . THR A 1 103 ? -10.914 -4.231 -1.654 1.00 92.56 103 THR A C 1
ATOM 762 O O . THR A 1 103 ? -10.353 -5.269 -1.310 1.00 92.56 103 THR A O 1
ATOM 765 N N . TYR A 1 104 ? -11.441 -3.367 -0.789 1.00 92.38 104 TYR A N 1
ATOM 766 C CA . TYR A 1 104 ? -11.396 -3.549 0.661 1.00 92.38 104 TYR A CA 1
ATOM 767 C C . TYR A 1 104 ? -12.764 -3.957 1.195 1.00 92.38 104 TYR A C 1
ATOM 769 O O . TYR A 1 104 ? -13.779 -3.442 0.723 1.00 92.38 104 TYR A O 1
ATOM 777 N N . THR A 1 105 ? -12.784 -4.817 2.216 1.00 91.75 105 THR A N 1
ATOM 778 C CA . THR A 1 105 ? -14.030 -5.268 2.858 1.00 91.75 105 THR A CA 1
ATOM 779 C C . THR A 1 105 ? -14.832 -4.096 3.428 1.00 91.75 105 THR A C 1
ATOM 781 O O . THR A 1 105 ? -16.041 -4.020 3.233 1.00 91.75 105 THR A O 1
ATOM 784 N N . ASP A 1 106 ? -14.148 -3.150 4.081 1.00 86.94 106 ASP A N 1
ATOM 785 C CA . ASP A 1 106 ? -14.732 -1.896 4.565 1.00 86.94 106 ASP A CA 1
ATOM 786 C C . ASP A 1 106 ? -14.312 -0.759 3.607 1.00 86.94 106 ASP A C 1
ATOM 788 O O . ASP A 1 106 ? -13.220 -0.199 3.778 1.00 86.94 106 ASP A O 1
ATOM 792 N N . PRO A 1 107 ? -15.103 -0.416 2.570 1.00 83.06 107 PRO A N 1
ATOM 793 C CA . PRO A 1 107 ? -14.696 0.556 1.552 1.00 83.06 107 PRO A CA 1
ATOM 794 C C . PRO A 1 107 ? -14.682 1.993 2.085 1.00 83.06 107 PRO A C 1
ATOM 796 O O . PRO A 1 107 ? -13.819 2.783 1.704 1.00 83.06 107 PRO A O 1
ATOM 799 N N . THR A 1 108 ? -15.595 2.325 3.000 1.00 83.50 108 THR A N 1
ATOM 800 C CA . THR A 1 108 ? -15.692 3.653 3.613 1.00 83.50 108 THR A CA 1
ATOM 801 C C . THR A 1 108 ? -14.960 3.664 4.949 1.00 83.50 108 THR A C 1
ATOM 803 O O . THR A 1 108 ? -15.369 3.003 5.901 1.00 83.50 108 THR A O 1
ATOM 806 N N . VAL A 1 109 ? -13.874 4.432 5.014 1.00 82.69 109 VAL A N 1
ATOM 807 C CA . VAL A 1 109 ? -13.038 4.591 6.207 1.00 82.69 109 VAL A CA 1
ATOM 808 C C . VAL A 1 109 ? -13.020 6.076 6.565 1.00 82.69 109 VAL A C 1
ATOM 810 O O . VAL A 1 109 ? -12.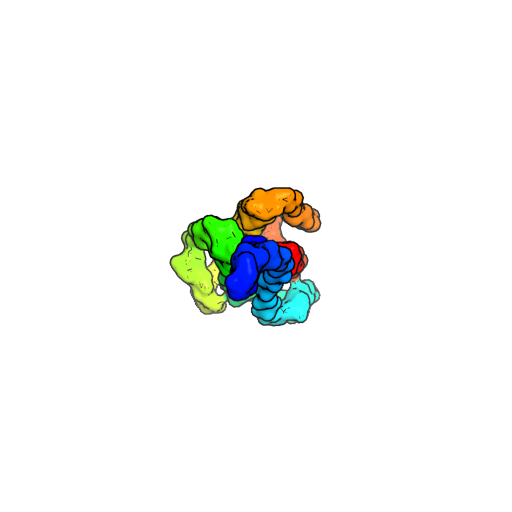453 6.884 5.833 1.00 82.69 109 VAL A O 1
ATOM 813 N N . ALA A 1 110 ? -13.715 6.445 7.645 1.00 80.31 110 ALA A N 1
ATOM 814 C CA . ALA A 1 110 ? -13.946 7.836 8.038 1.00 80.31 110 ALA A CA 1
ATOM 815 C C . ALA A 1 110 ? -13.627 8.074 9.521 1.00 80.31 110 ALA A C 1
ATOM 817 O O . ALA A 1 110 ? -13.958 7.259 10.388 1.00 80.31 110 ALA A O 1
ATOM 818 N N . ALA A 1 111 ? -12.973 9.204 9.808 1.00 76.94 111 ALA A N 1
ATOM 819 C CA . ALA A 1 111 ? -12.609 9.598 11.167 1.00 76.94 111 ALA A CA 1
ATOM 820 C C . ALA A 1 111 ? -13.858 9.737 12.051 1.00 76.94 111 ALA A C 1
ATOM 822 O O . ALA A 1 111 ? -14.888 10.238 11.603 1.00 76.94 111 ALA A O 1
ATOM 823 N N . GLY A 1 112 ? -13.778 9.256 13.294 1.00 73.19 112 GLY A N 1
ATOM 824 C CA . GLY A 1 112 ? -14.898 9.264 14.243 1.00 73.19 112 GLY A CA 1
ATOM 825 C C . GLY A 1 112 ? -16.014 8.249 13.959 1.00 73.19 112 GLY A C 1
ATOM 826 O O . GLY A 1 112 ? -16.916 8.120 14.779 1.00 73.19 112 GLY A O 1
ATOM 827 N N . LEU A 1 113 ? -15.956 7.512 12.842 1.00 75.44 113 LEU A N 1
ATOM 828 C CA . LEU A 1 113 ? -16.964 6.511 12.464 1.00 75.44 113 LEU A CA 1
ATOM 829 C C . LEU A 1 113 ? -16.385 5.099 12.361 1.00 75.44 113 LEU A C 1
ATOM 831 O O . LEU A 1 113 ? -17.033 4.130 12.751 1.00 75.44 113 LEU A O 1
ATOM 835 N N . THR A 1 114 ? -15.173 4.963 11.827 1.00 80.50 114 THR A N 1
ATOM 836 C CA . THR A 1 114 ? -14.561 3.657 11.582 1.00 80.50 114 THR A CA 1
ATOM 837 C C . THR A 1 114 ? -13.597 3.285 12.701 1.00 80.50 114 THR A C 1
ATOM 839 O O . THR A 1 114 ? -12.621 3.987 12.951 1.00 80.50 114 THR A O 1
ATOM 842 N N . VAL A 1 115 ? -13.822 2.128 13.324 1.00 83.69 115 VAL A N 1
ATOM 843 C CA . VAL A 1 115 ? -12.829 1.490 14.198 1.00 83.69 115 VAL A CA 1
ATOM 844 C C . VAL A 1 115 ? -11.790 0.791 13.325 1.00 83.69 115 VAL A C 1
ATOM 846 O O . VAL A 1 115 ? -12.151 -0.020 12.469 1.00 83.69 115 VAL A O 1
ATOM 849 N N . ILE A 1 116 ? -10.509 1.092 13.542 1.00 86.06 116 ILE A N 1
ATOM 850 C CA . ILE A 1 116 ? -9.399 0.441 12.837 1.00 86.06 116 ILE A CA 1
ATOM 851 C C . ILE A 1 116 ? -9.314 -1.018 13.290 1.00 86.06 116 ILE A C 1
ATOM 853 O O . ILE A 1 116 ? -9.169 -1.306 14.477 1.00 86.06 116 ILE A O 1
ATOM 857 N N . LYS A 1 117 ? -9.393 -1.947 12.335 1.00 88.56 117 LYS A N 1
ATOM 858 C CA . LYS A 1 117 ? -9.337 -3.392 12.586 1.00 88.56 117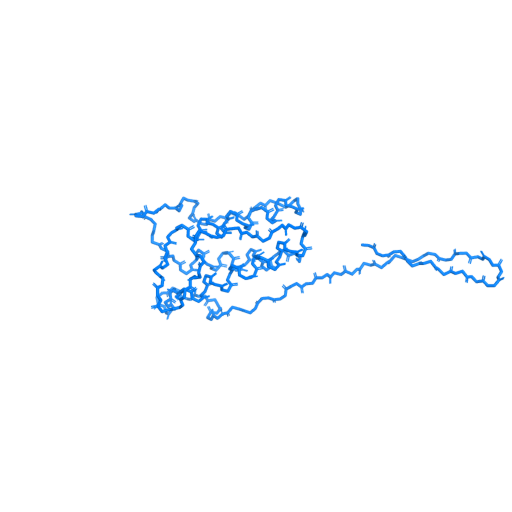 LYS A CA 1
ATOM 859 C C . LYS A 1 117 ? -8.048 -3.979 12.023 1.00 88.56 117 LYS A C 1
ATOM 861 O O . LYS A 1 117 ? -7.541 -3.519 11.002 1.00 88.56 117 LYS A O 1
ATOM 866 N N . ALA A 1 118 ? -7.609 -5.093 12.608 1.00 89.44 118 ALA A N 1
ATOM 867 C CA . ALA A 1 118 ? -6.538 -5.931 12.062 1.00 89.44 118 ALA A CA 1
ATOM 868 C C . ALA A 1 118 ? -6.753 -6.273 10.572 1.00 89.44 118 ALA A C 1
ATOM 870 O O . ALA A 1 118 ? -5.808 -6.259 9.787 1.00 89.44 118 ALA A O 1
ATOM 871 N N . ALA A 1 119 ? -8.010 -6.496 10.166 1.00 91.56 119 ALA A N 1
ATOM 872 C CA . ALA A 1 119 ? -8.378 -6.770 8.779 1.00 91.56 119 ALA A CA 1
ATOM 873 C C . ALA A 1 119 ? -7.933 -5.665 7.806 1.00 91.56 119 ALA A C 1
ATOM 875 O O . ALA A 1 119 ? -7.379 -5.984 6.760 1.00 91.56 119 ALA A O 1
ATOM 876 N N . HIS A 1 120 ? -8.086 -4.382 8.165 1.00 92.69 120 HIS A N 1
ATOM 877 C CA . HIS A 1 120 ? -7.695 -3.270 7.288 1.00 92.69 120 HIS A CA 1
ATOM 878 C C . HIS A 1 120 ? -6.199 -3.296 6.966 1.00 92.69 120 HIS A C 1
ATOM 880 O O . HIS A 1 120 ? -5.804 -3.034 5.834 1.00 92.69 120 HIS A O 1
ATOM 886 N N . LEU A 1 121 ? -5.369 -3.630 7.955 1.00 94.38 121 LEU A N 1
ATOM 887 C CA . LEU A 1 121 ? -3.921 -3.713 7.785 1.00 94.38 121 LEU A CA 1
ATOM 888 C C . LEU A 1 121 ? -3.502 -4.997 7.070 1.00 94.38 121 LEU A C 1
ATOM 890 O O . LEU A 1 121 ? -2.640 -4.939 6.200 1.00 94.38 121 LEU A O 1
ATOM 894 N N . ASN A 1 122 ? -4.124 -6.138 7.376 1.00 95.06 122 ASN A N 1
ATOM 895 C CA . ASN A 1 122 ? -3.832 -7.395 6.685 1.00 95.06 122 ASN A CA 1
ATOM 896 C C . ASN A 1 122 ? -4.163 -7.311 5.184 1.00 95.06 122 ASN A C 1
ATOM 898 O O . ASN A 1 122 ? -3.376 -7.781 4.364 1.00 95.06 122 ASN A O 1
ATOM 902 N N . GLU A 1 123 ? -5.273 -6.663 4.809 1.00 95.38 123 GLU A N 1
ATOM 903 C CA . GLU A 1 123 ? -5.619 -6.399 3.403 1.00 95.38 123 GLU A CA 1
ATOM 904 C C . GLU A 1 123 ? -4.543 -5.545 2.709 1.00 95.38 123 GLU A C 1
ATOM 906 O O . GLU A 1 123 ? -4.115 -5.863 1.600 1.00 95.38 123 GLU A O 1
ATOM 911 N N . LEU A 1 124 ? -4.044 -4.499 3.380 1.00 95.75 124 LEU A N 1
ATOM 912 C CA . LEU A 1 124 ? -2.963 -3.651 2.865 1.00 95.75 124 LEU A CA 1
ATOM 913 C C . LEU A 1 124 ? -1.629 -4.408 2.742 1.00 95.75 124 LEU A C 1
ATOM 915 O O . LEU A 1 124 ? -0.943 -4.265 1.730 1.00 95.75 124 LEU A O 1
ATOM 919 N N . ARG A 1 125 ? -1.274 -5.246 3.727 1.00 95.62 125 ARG A N 1
ATOM 920 C CA . ARG A 1 125 ? -0.070 -6.101 3.700 1.00 95.62 125 ARG A CA 1
ATOM 921 C C . ARG A 1 125 ? -0.119 -7.101 2.546 1.00 95.62 125 ARG A C 1
ATOM 923 O O . ARG A 1 125 ? 0.879 -7.302 1.858 1.00 95.62 125 ARG A O 1
ATOM 930 N N . ALA A 1 126 ? -1.275 -7.718 2.313 1.00 94.25 126 ALA A N 1
ATOM 931 C CA . ALA A 1 126 ? -1.467 -8.625 1.187 1.00 94.25 126 ALA A CA 1
ATOM 932 C C . ALA A 1 126 ? -1.346 -7.888 -0.156 1.00 94.25 126 ALA A C 1
ATOM 934 O O . ALA A 1 126 ? -0.671 -8.365 -1.066 1.00 94.25 126 ALA A O 1
ATOM 935 N N . ALA A 1 127 ? -1.948 -6.704 -0.264 1.00 94.38 127 ALA A N 1
ATOM 936 C CA . ALA A 1 127 ? -1.920 -5.919 -1.488 1.00 94.38 127 ALA A CA 1
ATOM 937 C C . ALA A 1 127 ? -0.518 -5.372 -1.817 1.00 94.38 127 ALA A C 1
ATOM 939 O O . ALA A 1 127 ? -0.083 -5.465 -2.962 1.00 94.38 127 ALA A O 1
ATOM 940 N N . VAL A 1 128 ? 0.249 -4.878 -0.837 1.00 94.38 128 VAL A N 1
ATOM 941 C CA . VAL A 1 128 ? 1.626 -4.417 -1.104 1.00 94.38 128 VAL A CA 1
ATOM 942 C C . VAL A 1 128 ? 2.542 -5.565 -1.549 1.00 94.38 128 VAL A C 1
ATOM 944 O O . VAL A 1 128 ? 3.344 -5.377 -2.455 1.00 94.38 128 VAL A O 1
ATOM 947 N N . ARG A 1 129 ? 2.362 -6.779 -1.006 1.00 92.38 129 ARG A N 1
ATOM 948 C CA . ARG A 1 129 ? 3.093 -7.993 -1.430 1.00 92.38 129 ARG A CA 1
ATOM 949 C C . ARG A 1 129 ? 2.758 -8.458 -2.849 1.00 92.38 129 ARG A C 1
ATOM 951 O O . ARG A 1 129 ? 3.515 -9.231 -3.425 1.00 92.38 129 ARG A O 1
ATOM 958 N N . ALA A 1 130 ? 1.617 -8.045 -3.396 1.00 90.56 130 ALA A N 1
ATOM 959 C CA . ALA A 1 130 ? 1.204 -8.422 -4.744 1.00 90.56 130 ALA A CA 1
ATOM 960 C C . ALA A 1 130 ? 1.826 -7.528 -5.833 1.00 90.56 130 ALA A C 1
ATOM 962 O O . ALA A 1 130 ? 1.706 -7.846 -7.022 1.00 90.56 130 ALA A O 1
ATOM 963 N N . LEU A 1 131 ? 2.456 -6.411 -5.456 1.00 87.44 131 LEU A N 1
ATOM 964 C CA . LEU A 1 131 ? 3.184 -5.526 -6.363 1.00 87.44 131 LEU A CA 1
ATOM 965 C C . LEU A 1 131 ? 4.642 -6.001 -6.547 1.00 87.44 131 LEU A C 1
ATOM 967 O O . LEU A 1 131 ? 5.177 -6.646 -5.647 1.00 87.44 131 LEU A O 1
ATOM 971 N N . PRO A 1 132 ? 5.243 -5.760 -7.731 1.00 75.81 132 PRO A N 1
ATOM 972 C CA . PRO A 1 132 ? 6.599 -6.210 -8.059 1.00 75.81 132 PRO A CA 1
ATOM 973 C C . PRO A 1 132 ? 7.693 -5.494 -7.254 1.00 75.81 132 PRO A C 1
ATOM 975 O O . PRO A 1 132 ? 7.502 -4.302 -6.924 1.00 75.81 132 PRO A O 1
#

Secondary structure (DSSP, 8-state):
-EEEEEE-TT--EEEEEE----------SSSSPPTTTS---HHHHHHHHHHHHHHHHHTTPPPP--SSS---TTT----HHHHHHHHHHHHHHHHHTTPPPPP-SS----TTTPPP-HHHHHHHHHHHHT--

Foldseek 3Di:
DDWDWDADPVGDIDIDDDDDDDADDADAPCPQQDFPPHDDFLRLLVSLLVLLQVLCVVLVHHRQDDPDPPSDRPDDDDWLVSLVSSQVSLCVSCVSVPHDRDDAPCNDGDTPPDDDTSRSSNSSVVSSNVGD

Sequence (132 aa):
MLTVTARDAAGNIGTATLTATLTIAFTFTDDPLVAQSTLVQAAHFVELRAAIDSVRTALGLMPFVWTDAPLTPQGTEVNVVHVTELRTALNQAYQAVGRTAPTYTDPTVAAGLTVIKAAHLNELRAAVRALP

Radius of gyration: 19.74 Å; chains: 1; bounding box: 52×27×60 Å